Protein AF-A0A7C9E784-F1 (afdb_monomer_lite)

Foldseek 3Di:
DLLVQVVVLLVVCVVVVLFDPVLVVQLVVQADSVDPDGDPSNVVSVVNSVVSNPDADSVDRPADADDPPPPDDPPPPDPDPPHDDNCVQVVVQVQCQDPVNCVVVVHDNDRDHPDDPPDDDDPDDSHD

Organism: Opuntia streptacantha (NCBI:txid393608)

Sequence (128 aa):
MMSQAKQGYMIFLWSHAMYSDEAHAKITKYCNFSAPTMSDECEEAGDEAGSEVGNIDIYNIYAPICLDSGKDKPVHILDSVEVFDPCASSYVDTYLNAKEVQKALHAKPTKWSACSGVLSWQDSPSTV

pLDDT: mean 83.41, std 16.99, range [38.81, 98.25]

Structure (mmCIF, N/CA/C/O backbone):
data_AF-A0A7C9E784-F1
#
_entry.id   AF-A0A7C9E784-F1
#
loop_
_atom_site.group_PDB
_atom_site.id
_atom_site.type_symbol
_atom_site.label_atom_id
_atom_site.label_alt_id
_atom_site.label_comp_id
_atom_site.label_asym_id
_atom_site.label_entity_id
_atom_site.label_seq_id
_atom_site.pdbx_PDB_ins_code
_atom_site.Cartn_x
_atom_site.Cartn_y
_atom_site.Cartn_z
_atom_site.occupancy
_atom_site.B_iso_or_equiv
_atom_site.auth_seq_id
_atom_site.auth_comp_id
_atom_site.auth_asym_id
_atom_site.auth_atom_id
_atom_site.pdbx_PDB_model_num
ATOM 1 N N . MET A 1 1 ? 16.989 -11.004 2.668 1.00 38.81 1 MET A N 1
ATOM 2 C CA . MET A 1 1 ? 15.943 -12.057 2.739 1.00 38.81 1 MET A CA 1
ATOM 3 C C . MET A 1 1 ? 14.534 -11.528 2.490 1.00 38.81 1 MET A C 1
ATOM 5 O O . MET A 1 1 ? 13.799 -12.224 1.817 1.00 38.81 1 MET A O 1
ATOM 9 N N . MET A 1 2 ? 14.183 -10.287 2.863 1.00 47.25 2 MET A N 1
ATOM 10 C CA . MET A 1 2 ? 12.967 -9.588 2.373 1.00 47.25 2 MET A CA 1
ATOM 11 C C . MET A 1 2 ? 12.977 -9.265 0.859 1.00 47.25 2 MET A C 1
ATOM 13 O O . MET A 1 2 ? 12.123 -8.546 0.355 1.00 47.25 2 MET A O 1
ATOM 17 N N . SER A 1 3 ? 13.987 -9.727 0.127 1.00 57.19 3 SER A N 1
ATOM 18 C CA . SER A 1 3 ? 14.349 -9.228 -1.195 1.00 57.19 3 SER A CA 1
ATOM 19 C C . SER A 1 3 ? 13.773 -10.077 -2.339 1.00 57.19 3 SER A C 1
ATOM 21 O O . SER A 1 3 ? 13.417 -9.518 -3.369 1.00 57.19 3 SER A O 1
ATOM 23 N N . GLN A 1 4 ? 13.547 -11.385 -2.142 1.00 56.81 4 GLN A N 1
ATOM 24 C CA . GLN A 1 4 ? 12.863 -12.233 -3.136 1.00 56.81 4 GLN A CA 1
ATOM 25 C C . GLN A 1 4 ? 11.356 -11.950 -3.219 1.00 56.81 4 GLN A C 1
ATOM 27 O O . GLN A 1 4 ? 10.804 -11.909 -4.315 1.00 56.81 4 GLN A O 1
ATOM 32 N N . ALA A 1 5 ? 10.704 -11.673 -2.083 1.00 71.56 5 ALA A N 1
ATOM 33 C CA . ALA A 1 5 ? 9.302 -11.249 -2.057 1.00 71.56 5 ALA A CA 1
ATOM 34 C C . ALA A 1 5 ? 9.079 -9.971 -2.888 1.00 71.56 5 ALA A C 1
ATOM 36 O O . ALA A 1 5 ? 8.104 -9.874 -3.629 1.00 71.56 5 ALA A O 1
ATOM 37 N N . LYS A 1 6 ? 10.035 -9.030 -2.845 1.00 80.81 6 LYS A N 1
ATOM 38 C CA . LYS A 1 6 ? 10.010 -7.821 -3.681 1.00 80.81 6 LYS A CA 1
ATOM 39 C C . LYS A 1 6 ? 10.116 -8.148 -5.172 1.00 80.81 6 LYS A C 1
ATOM 41 O O . LYS A 1 6 ? 9.347 -7.605 -5.953 1.00 80.81 6 LYS A O 1
ATOM 46 N N . GLN A 1 7 ? 11.003 -9.064 -5.570 1.00 88.38 7 GLN A N 1
ATOM 47 C CA . GLN A 1 7 ? 11.115 -9.478 -6.974 1.00 88.38 7 GLN A CA 1
ATOM 48 C C . GLN A 1 7 ? 9.807 -10.083 -7.499 1.00 88.38 7 GLN A C 1
ATOM 50 O O . GLN A 1 7 ? 9.339 -9.703 -8.570 1.00 88.38 7 GLN A O 1
ATOM 55 N N . GLY A 1 8 ? 9.215 -11.008 -6.736 1.00 88.69 8 GLY A N 1
ATOM 56 C CA . GLY A 1 8 ? 7.949 -11.645 -7.098 1.00 88.69 8 GLY A CA 1
ATOM 57 C C . GLY A 1 8 ? 6.811 -10.634 -7.232 1.00 88.69 8 GLY A C 1
ATOM 58 O O . GLY A 1 8 ? 6.072 -10.678 -8.210 1.00 88.69 8 GLY A O 1
ATOM 59 N N . TYR A 1 9 ? 6.726 -9.678 -6.304 1.00 89.38 9 TYR A N 1
ATOM 60 C CA . TYR A 1 9 ? 5.740 -8.599 -6.341 1.00 89.38 9 TYR A CA 1
ATOM 61 C C . TYR A 1 9 ? 5.866 -7.717 -7.592 1.00 89.38 9 TYR A C 1
ATOM 63 O O . TYR A 1 9 ? 4.869 -7.477 -8.271 1.00 89.38 9 TYR A O 1
ATOM 71 N N . MET A 1 10 ? 7.084 -7.292 -7.955 1.00 92.00 10 MET A N 1
ATOM 72 C CA . MET A 1 10 ? 7.284 -6.483 -9.164 1.00 92.00 10 MET A CA 1
ATOM 73 C C . MET A 1 10 ? 6.905 -7.264 -10.431 1.00 92.00 10 MET A C 1
ATOM 75 O O . MET A 1 10 ? 6.179 -6.757 -11.280 1.00 92.00 10 MET A O 1
ATOM 79 N N . ILE A 1 11 ? 7.307 -8.535 -10.538 1.00 94.00 11 ILE A N 1
ATOM 80 C CA . ILE A 1 11 ? 6.923 -9.387 -11.678 1.00 94.00 11 ILE A CA 1
ATOM 81 C C . ILE A 1 11 ? 5.402 -9.576 -11.740 1.00 94.00 11 ILE A C 1
ATOM 83 O O . ILE A 1 11 ? 4.820 -9.524 -12.825 1.00 94.00 11 ILE A O 1
ATOM 87 N N . PHE A 1 12 ? 4.749 -9.778 -10.593 1.00 94.75 12 PHE A N 1
ATOM 88 C CA . PHE A 1 12 ? 3.297 -9.899 -10.516 1.00 94.75 12 PHE A CA 1
ATOM 89 C C . PHE A 1 12 ? 2.614 -8.649 -11.076 1.00 94.75 12 PHE A C 1
ATOM 91 O O . PHE A 1 12 ? 1.819 -8.770 -12.003 1.00 94.75 12 PHE A O 1
ATOM 98 N N . LEU A 1 13 ? 2.974 -7.459 -10.597 1.00 95.88 13 LEU A N 1
ATOM 99 C CA . LEU A 1 13 ? 2.395 -6.208 -11.087 1.00 95.88 13 LEU A CA 1
ATOM 100 C C . LEU A 1 13 ? 2.636 -5.995 -12.592 1.00 95.88 13 LEU A C 1
ATOM 102 O O . LEU A 1 13 ? 1.695 -5.677 -13.318 1.00 95.88 13 LEU A O 1
ATOM 106 N N . TRP A 1 14 ? 3.852 -6.246 -13.088 1.00 97.62 14 TRP A N 1
ATOM 107 C CA . TRP A 1 14 ? 4.157 -6.134 -14.521 1.00 97.62 14 TRP A CA 1
ATOM 108 C C . TRP A 1 14 ? 3.335 -7.100 -15.378 1.00 97.62 14 TRP A C 1
ATOM 110 O O . TRP A 1 14 ? 2.712 -6.697 -16.355 1.00 97.62 14 TRP A O 1
ATOM 120 N N . SER A 1 15 ? 3.269 -8.376 -14.983 1.00 97.31 15 SER A N 1
ATOM 121 C CA . SER A 1 15 ? 2.482 -9.399 -15.694 1.00 97.31 15 SER A CA 1
ATOM 122 C C . SER A 1 15 ? 0.971 -9.140 -15.677 1.00 97.31 15 SER A C 1
ATOM 124 O O . SER A 1 15 ? 0.240 -9.738 -16.465 1.00 97.31 15 SER A O 1
ATOM 126 N N . HIS A 1 16 ? 0.514 -8.229 -14.817 1.00 96.56 16 HIS A N 1
ATOM 127 C CA . HIS A 1 16 ? -0.859 -7.737 -14.752 1.00 96.56 16 HIS A CA 1
ATOM 128 C C . HIS A 1 16 ? -1.028 -6.354 -15.397 1.00 96.56 16 HIS A C 1
ATOM 130 O O . HIS A 1 16 ? -2.058 -5.716 -15.200 1.00 96.56 16 HIS A O 1
ATOM 136 N N . ALA A 1 17 ? -0.043 -5.902 -16.180 1.00 96.88 17 ALA A N 1
ATOM 137 C CA . ALA A 1 17 ? -0.045 -4.622 -16.885 1.00 96.88 17 ALA A CA 1
ATOM 138 C C . ALA A 1 17 ? -0.235 -3.402 -15.963 1.00 96.88 17 ALA A C 1
ATOM 140 O O . ALA A 1 17 ? -0.843 -2.410 -16.358 1.00 96.88 17 ALA A O 1
ATOM 141 N N . MET A 1 18 ? 0.283 -3.478 -14.733 1.00 96.56 18 MET A N 1
ATOM 142 C CA . MET A 1 18 ? 0.190 -2.383 -13.760 1.00 96.56 18 MET A CA 1
ATOM 143 C C . MET A 1 18 ? 1.308 -1.348 -13.922 1.00 96.56 18 MET A C 1
ATOM 145 O O . MET A 1 18 ? 1.208 -0.261 -13.369 1.00 96.56 18 MET A O 1
ATOM 149 N N . TYR A 1 19 ? 2.369 -1.671 -14.662 1.00 97.75 19 TYR A N 1
ATOM 150 C CA . TYR A 1 19 ? 3.422 -0.729 -15.032 1.00 97.75 19 TYR A CA 1
ATOM 151 C C . TYR A 1 19 ? 4.079 -1.143 -16.361 1.00 97.75 19 TYR A C 1
ATOM 153 O O . TYR A 1 19 ? 3.895 -2.268 -16.835 1.00 97.75 19 TYR A O 1
ATOM 161 N N . SER A 1 20 ? 4.812 -0.217 -16.969 1.00 97.81 20 SER A N 1
ATOM 162 C CA . SER A 1 20 ? 5.349 -0.245 -18.326 1.00 97.81 20 SER A CA 1
ATOM 163 C C . SER A 1 20 ? 6.522 -1.211 -18.513 1.00 97.81 20 SER A C 1
ATOM 165 O O . SER A 1 20 ? 7.248 -1.564 -17.577 1.00 97.81 20 SER A O 1
ATOM 167 N N . ASP A 1 21 ? 6.750 -1.614 -19.765 1.00 98.25 21 ASP A N 1
ATOM 168 C CA . ASP A 1 21 ? 7.918 -2.416 -20.140 1.00 98.25 21 ASP A CA 1
ATOM 169 C C . ASP A 1 21 ? 9.222 -1.636 -19.917 1.00 98.25 21 ASP A C 1
ATOM 171 O O . ASP A 1 21 ? 10.244 -2.214 -19.541 1.00 98.25 21 ASP A O 1
ATOM 175 N N . GLU A 1 22 ? 9.191 -0.312 -20.090 1.00 97.75 22 GLU A N 1
ATOM 176 C CA . GLU A 1 22 ? 10.312 0.582 -19.816 1.00 97.75 22 GLU A CA 1
ATOM 177 C C . GLU A 1 22 ? 10.687 0.584 -18.328 1.00 97.75 22 GLU A C 1
ATOM 179 O O . GLU A 1 22 ? 11.866 0.415 -17.990 1.00 97.75 22 GLU A O 1
ATOM 184 N N . ALA A 1 23 ? 9.700 0.715 -17.435 1.00 96.88 23 ALA A N 1
ATOM 185 C CA . ALA A 1 23 ? 9.918 0.622 -15.994 1.00 96.88 23 ALA A CA 1
ATOM 186 C C . ALA A 1 23 ? 10.390 -0.789 -15.593 1.00 96.88 23 ALA A C 1
ATOM 188 O O . ALA A 1 23 ? 11.325 -0.932 -14.798 1.00 96.88 23 ALA A O 1
ATOM 189 N N . HIS A 1 24 ? 9.845 -1.846 -16.211 1.00 97.19 24 HIS A N 1
ATOM 190 C CA . HIS A 1 24 ? 10.317 -3.218 -15.992 1.00 97.19 24 HIS A CA 1
ATOM 191 C C . HIS A 1 24 ? 11.782 -3.395 -16.378 1.00 97.19 24 HIS A C 1
ATOM 193 O O . HIS A 1 24 ? 12.563 -3.937 -15.596 1.00 97.19 24 HIS A O 1
ATOM 199 N N . ALA A 1 25 ? 12.185 -2.876 -17.538 1.00 97.94 25 ALA A N 1
ATOM 200 C CA . ALA A 1 25 ? 13.564 -2.945 -17.999 1.00 97.94 25 ALA A CA 1
ATOM 201 C C . ALA A 1 25 ? 14.532 -2.239 -17.035 1.00 97.94 25 ALA A C 1
ATOM 203 O O . ALA A 1 25 ? 15.628 -2.751 -16.787 1.00 97.94 25 ALA A O 1
ATOM 204 N N . LYS A 1 26 ? 14.136 -1.098 -16.450 1.00 97.12 26 LYS A N 1
ATOM 205 C CA . LYS A 1 26 ? 14.925 -0.408 -15.414 1.00 97.12 26 LYS A CA 1
ATOM 206 C C . LYS A 1 26 ? 15.061 -1.261 -14.155 1.00 97.12 26 LYS A C 1
ATOM 208 O O . LYS A 1 26 ? 16.183 -1.473 -13.699 1.00 97.12 26 LYS A O 1
ATOM 213 N N . ILE A 1 27 ? 13.963 -1.822 -13.647 1.00 96.25 27 ILE A N 1
ATOM 214 C CA . ILE A 1 27 ? 13.985 -2.716 -12.479 1.00 96.25 27 ILE A CA 1
ATOM 215 C C . ILE A 1 27 ? 14.890 -3.923 -12.741 1.00 96.25 27 ILE A C 1
ATOM 217 O O . ILE A 1 27 ? 15.77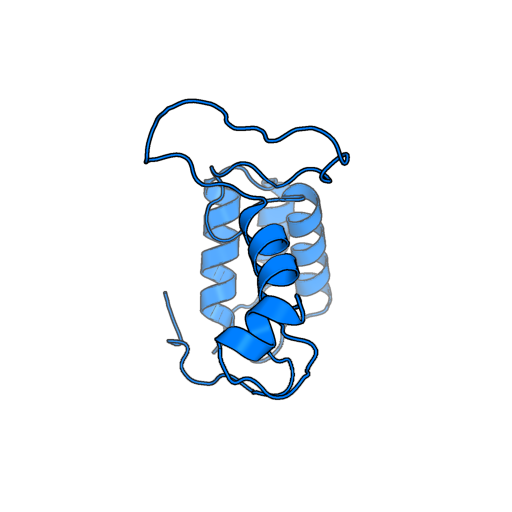0 -4.215 -11.938 1.00 96.25 27 ILE A O 1
ATOM 221 N N . THR A 1 28 ? 14.741 -4.604 -13.881 1.00 95.25 28 THR A N 1
ATOM 222 C CA . THR A 1 28 ? 15.591 -5.753 -14.237 1.00 95.25 28 THR A CA 1
ATOM 223 C C . THR A 1 28 ? 17.070 -5.373 -14.328 1.00 95.25 28 THR A C 1
ATOM 225 O O . THR A 1 28 ? 17.936 -6.179 -13.990 1.00 95.25 28 THR A O 1
ATOM 228 N N . LYS A 1 29 ? 17.375 -4.154 -14.785 1.00 96.44 29 LYS A N 1
ATOM 229 C CA . LYS A 1 29 ? 18.747 -3.673 -14.961 1.00 96.44 29 LYS A CA 1
ATOM 230 C C . LYS A 1 29 ? 19.414 -3.270 -13.647 1.00 96.44 29 LYS A C 1
ATOM 232 O O . LYS A 1 29 ? 20.592 -3.570 -13.464 1.00 96.44 29 LYS A O 1
ATOM 237 N N . TYR A 1 30 ? 18.700 -2.560 -12.777 1.00 95.69 30 TYR A N 1
ATOM 238 C CA . TYR A 1 30 ? 19.285 -1.917 -11.597 1.00 95.69 30 TYR A CA 1
ATOM 239 C C . TYR A 1 30 ? 19.046 -2.697 -10.297 1.00 95.69 30 TYR A C 1
ATOM 241 O O . TYR A 1 30 ? 19.849 -2.599 -9.370 1.00 95.69 30 TYR A O 1
ATOM 249 N N . CYS A 1 31 ? 18.001 -3.525 -10.215 1.00 93.88 31 CYS A N 1
ATOM 250 C CA . CYS A 1 31 ? 17.652 -4.215 -8.976 1.00 93.88 31 CYS A CA 1
ATOM 251 C C . CYS A 1 31 ? 18.302 -5.594 -8.841 1.00 93.88 31 CYS A C 1
ATOM 253 O O . CYS A 1 31 ? 17.922 -6.563 -9.500 1.00 93.88 31 CYS A O 1
ATOM 255 N N . ASN A 1 32 ? 19.221 -5.720 -7.879 1.00 92.19 32 ASN A N 1
ATOM 256 C CA . ASN A 1 32 ? 19.711 -7.014 -7.412 1.00 92.19 32 ASN A CA 1
ATOM 257 C C . ASN A 1 32 ? 18.941 -7.475 -6.165 1.00 92.19 32 ASN A C 1
ATOM 259 O O . ASN A 1 32 ? 19.355 -7.245 -5.031 1.00 92.19 32 ASN A O 1
ATOM 263 N N . PHE A 1 33 ? 17.857 -8.219 -6.374 1.00 87.31 33 PHE A N 1
ATOM 264 C CA . PHE A 1 33 ? 17.016 -8.774 -5.306 1.00 87.31 33 PHE A CA 1
ATOM 265 C C . PHE A 1 33 ? 17.682 -9.870 -4.455 1.00 87.31 33 PHE A C 1
ATOM 267 O O . PHE A 1 33 ? 17.078 -10.379 -3.512 1.00 87.31 33 PHE A O 1
ATOM 274 N N . SER A 1 34 ? 18.923 -10.256 -4.744 1.00 87.19 34 SER A N 1
ATOM 275 C CA . SER A 1 34 ? 19.712 -11.126 -3.860 1.00 87.19 34 SER A CA 1
ATOM 276 C C . SER A 1 34 ? 20.658 -10.338 -2.948 1.00 87.19 34 SER A C 1
ATOM 278 O O . SER A 1 34 ? 21.201 -10.907 -2.001 1.00 87.19 34 SER A O 1
ATOM 280 N N . ALA A 1 35 ? 20.852 -9.040 -3.203 1.00 86.50 35 ALA A N 1
ATOM 281 C CA . ALA A 1 35 ? 21.714 -8.184 -2.400 1.00 86.50 35 ALA A CA 1
ATOM 282 C C . ALA A 1 35 ? 21.095 -7.877 -1.019 1.00 86.50 35 ALA A C 1
ATOM 284 O O . ALA A 1 35 ? 19.869 -7.853 -0.869 1.00 86.50 35 ALA A O 1
ATOM 285 N N . PRO A 1 36 ? 21.928 -7.627 0.011 1.00 81.94 36 PRO A N 1
ATOM 286 C CA . PRO A 1 36 ? 21.450 -7.241 1.3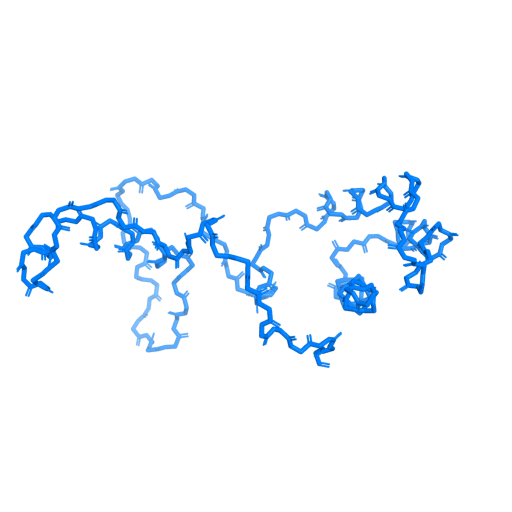39 1.00 81.94 36 PRO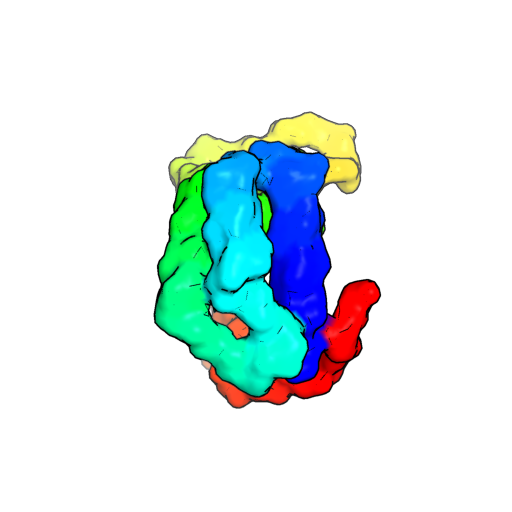 A CA 1
ATOM 287 C C . PRO A 1 36 ? 20.813 -5.843 1.356 1.00 81.94 36 PRO A C 1
ATOM 289 O O . PRO A 1 36 ? 19.952 -5.582 2.193 1.00 81.94 36 PRO A O 1
ATOM 292 N N . THR A 1 37 ? 21.219 -4.970 0.434 1.00 86.25 37 THR A N 1
ATOM 293 C CA . THR A 1 37 ? 20.757 -3.586 0.290 1.00 86.25 37 THR A CA 1
ATOM 294 C C . THR A 1 37 ? 20.418 -3.310 -1.173 1.00 86.25 37 THR A C 1
ATOM 296 O O . THR A 1 37 ? 21.083 -3.842 -2.064 1.00 86.25 37 THR A O 1
ATOM 299 N N . MET A 1 38 ? 19.383 -2.504 -1.418 1.00 86.88 38 MET A N 1
ATOM 300 C CA . MET A 1 38 ? 19.077 -1.997 -2.761 1.00 86.88 38 MET A CA 1
ATOM 301 C C . MET A 1 38 ? 19.989 -0.806 -3.077 1.00 86.88 38 MET A C 1
ATOM 303 O O . MET A 1 38 ? 20.495 -0.169 -2.154 1.00 86.88 38 MET A O 1
ATOM 307 N N . SER A 1 39 ? 20.248 -0.555 -4.361 1.00 92.88 39 SER A N 1
ATOM 308 C CA . SER A 1 39 ? 20.928 0.668 -4.796 1.00 92.88 39 SER A CA 1
ATOM 309 C C . SER A 1 39 ? 19.917 1.789 -5.016 1.00 92.88 39 SER A C 1
ATOM 311 O O . SER A 1 39 ? 18.744 1.508 -5.273 1.00 92.88 39 SER A O 1
ATOM 313 N N . ASP A 1 40 ? 20.383 3.034 -4.981 1.00 95.62 40 ASP A N 1
ATOM 314 C 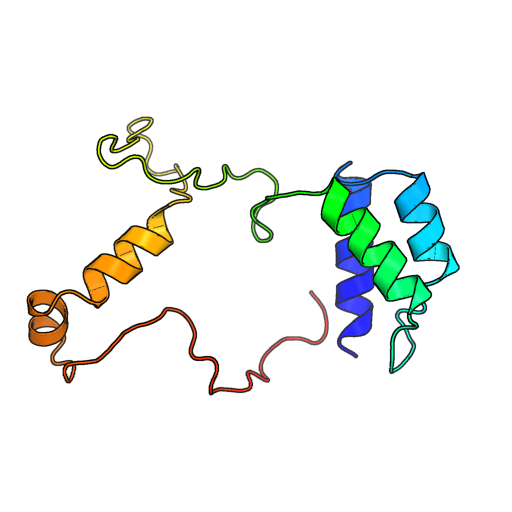CA . ASP A 1 40 ? 19.553 4.217 -5.227 1.00 95.62 40 ASP A CA 1
ATOM 315 C C . ASP A 1 40 ? 18.855 4.134 -6.598 1.00 95.62 40 ASP A C 1
ATOM 317 O O . ASP A 1 40 ? 17.678 4.455 -6.716 1.00 95.62 40 ASP A O 1
ATOM 321 N N . GLU A 1 41 ? 19.527 3.602 -7.628 1.00 96.12 41 GLU A N 1
ATOM 322 C CA . GLU A 1 41 ? 18.931 3.425 -8.961 1.00 96.12 41 GLU A CA 1
ATOM 323 C C . GLU A 1 41 ? 17.815 2.371 -8.979 1.00 96.12 41 GLU A C 1
ATOM 325 O O . GLU A 1 41 ? 16.889 2.456 -9.786 1.00 96.12 41 GLU A O 1
ATOM 330 N N . CYS A 1 42 ? 17.897 1.352 -8.118 1.00 95.00 42 CYS A N 1
ATOM 331 C CA . CYS A 1 42 ? 16.818 0.379 -7.968 1.00 95.00 42 CYS A CA 1
ATOM 332 C C . CYS A 1 42 ? 15.622 0.981 -7.224 1.00 95.00 42 CYS A C 1
ATOM 334 O O . CYS A 1 42 ? 14.482 0.689 -7.581 1.00 95.00 42 CYS A O 1
ATOM 336 N N . GLU A 1 43 ? 15.871 1.809 -6.206 1.00 93.69 43 GLU A N 1
ATOM 337 C CA . GLU A 1 43 ? 14.808 2.530 -5.499 1.00 93.69 43 GLU A CA 1
ATOM 338 C C . GLU A 1 43 ? 14.090 3.495 -6.448 1.00 93.69 43 GLU A C 1
ATOM 340 O O . GLU A 1 43 ? 12.872 3.417 -6.565 1.00 93.69 43 GLU A O 1
ATOM 345 N N . GLU A 1 44 ? 14.832 4.279 -7.236 1.00 96.19 44 GLU A N 1
ATOM 346 C CA . GLU A 1 44 ? 14.265 5.176 -8.253 1.00 96.19 44 GLU A CA 1
ATOM 347 C C . GLU A 1 44 ? 13.437 4.413 -9.303 1.00 96.19 44 GLU A C 1
ATOM 349 O O . GLU A 1 44 ? 12.317 4.810 -9.626 1.00 96.19 44 GLU A O 1
ATOM 354 N N . ALA A 1 45 ? 13.941 3.277 -9.802 1.00 96.06 45 ALA A N 1
ATOM 355 C CA . ALA A 1 45 ? 13.193 2.434 -10.737 1.00 96.06 45 ALA A CA 1
ATOM 356 C C . ALA A 1 45 ? 11.920 1.832 -10.107 1.00 96.06 45 ALA A C 1
ATOM 358 O O . ALA A 1 45 ? 10.907 1.660 -10.788 1.00 96.06 45 ALA A O 1
ATOM 359 N N . GLY A 1 46 ? 11.969 1.495 -8.816 1.00 94.19 46 GLY A N 1
ATOM 360 C CA . GLY A 1 46 ? 10.817 1.018 -8.053 1.00 94.19 46 GLY A CA 1
ATOM 361 C C . GLY A 1 46 ? 9.765 2.105 -7.836 1.00 94.19 46 GLY A C 1
ATOM 362 O O . GLY A 1 46 ? 8.577 1.830 -7.998 1.00 94.19 46 GLY A O 1
ATOM 363 N N . ASP A 1 47 ? 10.193 3.329 -7.529 1.00 94.81 47 ASP A N 1
ATOM 364 C CA . ASP A 1 47 ? 9.318 4.490 -7.353 1.00 94.81 47 ASP A CA 1
ATOM 365 C C . ASP A 1 47 ? 8.632 4.883 -8.667 1.00 94.81 47 ASP A C 1
ATOM 367 O O . ASP A 1 47 ? 7.433 5.166 -8.677 1.00 94.81 47 ASP A O 1
ATOM 371 N N . GLU A 1 48 ? 9.354 4.835 -9.791 1.00 95.62 48 GLU A N 1
ATOM 372 C CA . GLU A 1 48 ? 8.782 5.041 -11.125 1.00 95.62 48 GLU A CA 1
ATOM 373 C C . GLU A 1 48 ? 7.671 4.024 -11.412 1.00 95.62 48 GLU A C 1
ATOM 375 O O . GLU A 1 48 ? 6.537 4.422 -11.687 1.00 95.62 48 GLU A O 1
ATOM 380 N N . ALA A 1 49 ? 7.949 2.726 -11.250 1.00 96.31 49 ALA A N 1
ATOM 381 C CA . ALA A 1 49 ? 6.937 1.684 -11.424 1.00 96.31 49 ALA A CA 1
ATOM 382 C C . ALA A 1 49 ? 5.759 1.852 -10.449 1.00 96.31 49 ALA A C 1
ATOM 384 O O . ALA A 1 49 ? 4.605 1.705 -10.842 1.00 96.31 49 ALA A O 1
ATOM 385 N N . GLY A 1 50 ? 6.025 2.205 -9.188 1.00 95.12 50 GLY A N 1
ATOM 386 C CA . GLY A 1 50 ? 4.988 2.477 -8.193 1.00 95.12 50 GLY A CA 1
ATOM 387 C C . GLY A 1 50 ? 4.091 3.659 -8.569 1.00 95.12 50 GLY A C 1
ATOM 388 O O . GLY A 1 50 ? 2.884 3.617 -8.328 1.00 95.12 50 GLY A O 1
ATOM 389 N N . SER A 1 51 ? 4.650 4.691 -9.204 1.00 96.69 51 SER A N 1
ATOM 390 C CA . SER A 1 51 ? 3.879 5.842 -9.680 1.00 96.69 51 SER A CA 1
ATOM 391 C C . SER A 1 51 ? 2.929 5.488 -10.829 1.00 96.69 51 SER A C 1
ATOM 393 O O . SER A 1 51 ? 1.824 6.027 -10.885 1.00 96.69 51 SER A O 1
ATOM 395 N N . GLU A 1 52 ? 3.324 4.554 -11.701 1.00 97.50 52 GLU A N 1
ATOM 396 C CA . GLU A 1 52 ? 2.486 4.052 -12.796 1.00 97.50 52 GLU A CA 1
ATOM 397 C C . GLU A 1 52 ? 1.355 3.148 -12.291 1.00 97.50 52 GLU A C 1
ATOM 399 O O . GLU A 1 52 ? 0.223 3.273 -12.758 1.00 97.50 52 GLU A O 1
ATOM 404 N N . VAL A 1 53 ? 1.642 2.300 -11.294 1.00 96.12 53 VAL A N 1
ATOM 405 C CA . VAL A 1 53 ? 0.644 1.448 -10.622 1.00 96.12 53 VAL A CA 1
ATOM 406 C C . VAL A 1 53 ? -0.468 2.295 -9.998 1.00 96.12 53 VAL A C 1
ATOM 408 O O . VAL A 1 53 ? -1.648 1.952 -10.076 1.00 96.12 53 VAL A O 1
ATOM 411 N N . GLY A 1 54 ? -0.102 3.419 -9.378 1.00 93.62 54 GLY A N 1
ATOM 412 C CA . GLY A 1 54 ? -1.052 4.336 -8.762 1.00 93.62 54 GLY A CA 1
ATOM 413 C C . GLY A 1 54 ? -1.716 3.776 -7.499 1.00 93.62 54 GLY A C 1
ATOM 414 O O . GLY A 1 54 ? -1.139 2.986 -6.751 1.00 93.62 54 GLY A O 1
ATOM 415 N N . ASN A 1 55 ? -2.933 4.245 -7.213 1.00 91.06 55 ASN A N 1
ATOM 416 C CA . ASN A 1 55 ? -3.664 3.873 -6.002 1.00 91.06 55 ASN A CA 1
ATOM 417 C C . ASN A 1 55 ? -4.479 2.593 -6.228 1.00 91.06 55 ASN A C 1
ATOM 419 O O . ASN A 1 55 ? -5.556 2.647 -6.823 1.00 91.06 55 ASN A O 1
ATOM 423 N N . ILE A 1 56 ? -3.972 1.466 -5.732 1.00 91.56 56 ILE A N 1
ATOM 424 C CA . ILE A 1 56 ? -4.611 0.147 -5.819 1.00 91.56 56 ILE A CA 1
ATOM 425 C C . ILE A 1 56 ? -4.745 -0.493 -4.436 1.00 91.56 56 ILE A C 1
ATOM 427 O O . ILE A 1 56 ? -4.007 -0.161 -3.506 1.00 91.56 56 ILE A O 1
ATOM 431 N N . ASP A 1 57 ? -5.645 -1.466 -4.309 1.00 87.94 57 ASP A N 1
ATOM 432 C CA . ASP A 1 57 ? -5.604 -2.398 -3.185 1.00 87.94 57 ASP A CA 1
ATOM 433 C C . ASP A 1 57 ? -4.518 -3.456 -3.440 1.00 87.94 57 ASP A C 1
ATOM 435 O O . ASP A 1 57 ? -4.663 -4.344 -4.281 1.00 87.94 57 ASP A O 1
ATOM 439 N N . ILE A 1 58 ? -3.415 -3.368 -2.694 1.00 87.81 58 ILE A N 1
ATOM 440 C CA . ILE A 1 58 ? -2.282 -4.298 -2.812 1.00 87.81 58 ILE A CA 1
ATOM 441 C C . ILE A 1 58 ? -2.632 -5.741 -2.416 1.00 87.81 58 ILE A C 1
ATOM 443 O O . ILE A 1 58 ? -1.890 -6.660 -2.761 1.00 87.81 58 ILE A O 1
ATOM 447 N N . TYR A 1 59 ? -3.736 -5.958 -1.696 1.00 85.06 59 TYR A N 1
ATOM 448 C CA . TYR A 1 59 ? -4.214 -7.291 -1.329 1.00 85.06 59 TYR A CA 1
ATOM 449 C C . TYR A 1 59 ? -5.149 -7.884 -2.389 1.00 85.06 59 TYR A C 1
ATOM 451 O O . TYR A 1 59 ? -5.318 -9.103 -2.439 1.00 85.06 59 TYR A O 1
ATOM 459 N N . ASN A 1 60 ? -5.740 -7.046 -3.246 1.00 88.38 60 ASN A N 1
ATOM 460 C CA . ASN A 1 60 ? -6.576 -7.466 -4.362 1.00 88.38 60 ASN A CA 1
ATOM 461 C C . ASN A 1 60 ? -6.584 -6.405 -5.473 1.00 88.38 60 ASN A C 1
ATOM 463 O O . ASN A 1 60 ? -7.405 -5.494 -5.473 1.00 88.38 60 ASN A O 1
ATOM 467 N N . ILE A 1 61 ? -5.728 -6.580 -6.480 1.00 92.19 61 ILE A N 1
ATOM 468 C CA . ILE A 1 61 ? -5.589 -5.642 -7.610 1.00 92.19 61 ILE A CA 1
ATOM 469 C C . ILE A 1 61 ? -6.852 -5.493 -8.478 1.00 92.19 61 ILE A C 1
ATOM 471 O O . ILE A 1 61 ? -6.912 -4.614 -9.332 1.00 92.19 61 ILE A O 1
ATOM 475 N N . TYR A 1 62 ? -7.855 -6.353 -8.281 1.00 89.56 62 TYR A N 1
ATOM 476 C CA . TYR A 1 62 ? -9.148 -6.286 -8.960 1.00 89.56 62 TYR A CA 1
ATOM 477 C C . TYR A 1 62 ? -10.252 -5.681 -8.080 1.00 89.56 62 TYR A C 1
ATOM 479 O O . TYR A 1 62 ? -11.376 -5.500 -8.552 1.00 89.56 62 TYR A O 1
ATOM 487 N N . ALA A 1 63 ? -9.968 -5.398 -6.805 1.00 87.44 63 ALA A N 1
ATOM 488 C CA . ALA A 1 63 ? -10.918 -4.768 -5.904 1.00 87.44 63 ALA A CA 1
ATOM 489 C C . ALA A 1 63 ? -11.043 -3.263 -6.190 1.00 87.44 63 ALA A C 1
ATOM 491 O O . ALA A 1 63 ? -10.076 -2.614 -6.602 1.00 87.44 63 ALA A O 1
ATOM 492 N N . PRO A 1 64 ? -12.228 -2.676 -5.948 1.00 86.00 64 PRO A N 1
ATOM 493 C CA . PRO A 1 64 ? -12.366 -1.228 -5.942 1.00 86.00 64 PRO A CA 1
ATOM 494 C C . PRO A 1 64 ? -11.540 -0.614 -4.805 1.00 86.00 64 PRO A C 1
ATOM 496 O O . PRO A 1 64 ? -11.353 -1.224 -3.757 1.00 86.00 64 PRO A O 1
ATOM 499 N N . ILE A 1 65 ? -11.109 0.633 -4.986 1.00 86.44 65 ILE A N 1
ATOM 500 C CA . ILE A 1 65 ? -10.523 1.448 -3.917 1.00 86.44 65 ILE A CA 1
ATOM 501 C C . ILE A 1 65 ? -11.594 2.311 -3.248 1.00 86.44 65 ILE A C 1
ATOM 503 O O . ILE A 1 65 ? -12.575 2.714 -3.878 1.00 86.44 65 ILE A O 1
ATOM 507 N N . CYS A 1 66 ? -11.395 2.634 -1.971 1.00 83.75 66 CYS A N 1
ATOM 508 C CA . CYS A 1 66 ? -12.234 3.614 -1.292 1.00 83.75 66 CYS A CA 1
ATOM 509 C C . CYS A 1 66 ? -11.856 5.014 -1.791 1.00 83.75 66 CYS A C 1
ATOM 511 O O . CYS A 1 66 ? -10.798 5.540 -1.449 1.00 83.75 66 CYS A O 1
ATOM 513 N N . LEU A 1 67 ? -12.703 5.607 -2.630 1.00 80.19 67 LEU A N 1
ATOM 514 C CA . LEU A 1 67 ? -12.598 7.015 -3.005 1.00 80.19 67 LEU A CA 1
ATOM 515 C C . LEU A 1 67 ? -13.279 7.831 -1.912 1.00 80.19 67 LEU A C 1
ATOM 517 O O . LEU A 1 67 ? -14.416 7.508 -1.572 1.00 80.19 67 LEU A O 1
ATOM 521 N N . ASP A 1 68 ? -12.574 8.831 -1.370 1.00 66.19 68 ASP A N 1
ATOM 522 C CA . ASP A 1 68 ? -12.974 9.650 -0.219 1.00 66.19 68 ASP A CA 1
ATOM 523 C C . ASP A 1 68 ? -14.486 9.689 -0.004 1.00 66.19 68 ASP A C 1
ATOM 525 O O . ASP A 1 68 ? -15.243 10.205 -0.834 1.00 66.19 68 ASP A O 1
ATOM 529 N N . SER A 1 69 ? -14.895 9.139 1.138 1.00 54.91 69 SER A N 1
ATOM 530 C CA . SER A 1 69 ? -16.254 9.104 1.656 1.00 54.91 69 SER A CA 1
ATOM 531 C C . SER A 1 69 ? -16.807 10.524 1.789 1.00 54.91 69 SER A C 1
ATOM 533 O O . SER A 1 69 ? -16.861 11.101 2.878 1.00 54.91 69 SER A O 1
ATOM 535 N N . GLY A 1 70 ? -17.239 11.116 0.673 1.00 47.94 70 GLY A N 1
ATOM 536 C CA . GLY A 1 70 ? -18.175 12.224 0.679 1.00 47.94 70 GLY A CA 1
ATOM 537 C C . GLY A 1 70 ? -19.311 11.804 1.599 1.00 47.94 70 GLY A C 1
ATOM 538 O O . GLY A 1 70 ? -19.901 10.745 1.392 1.00 47.94 70 GLY A O 1
ATOM 539 N N . LYS A 1 71 ? -19.529 12.592 2.653 1.00 46.78 71 LYS A N 1
ATOM 540 C CA . LYS A 1 71 ? -20.257 12.273 3.893 1.00 46.78 71 LYS A CA 1
ATOM 541 C C . LYS A 1 71 ? -21.692 11.734 3.758 1.00 46.78 71 LYS A C 1
ATOM 543 O O . LYS A 1 71 ? -22.343 11.570 4.777 1.00 46.78 71 LYS A O 1
ATOM 548 N N . ASP A 1 72 ? -22.187 11.423 2.566 1.00 46.81 72 ASP A N 1
ATOM 549 C CA . ASP A 1 72 ? -23.608 11.206 2.310 1.00 46.81 72 ASP A CA 1
ATOM 550 C C . ASP A 1 72 ? -23.931 10.094 1.306 1.00 46.81 72 ASP A C 1
ATOM 552 O O . ASP A 1 72 ? -24.977 10.160 0.659 1.00 46.81 72 ASP A O 1
ATOM 556 N N . LYS A 1 73 ? -23.103 9.053 1.138 1.00 47.31 73 LYS A N 1
ATOM 557 C CA . LYS A 1 73 ? -23.557 7.867 0.387 1.00 47.31 73 LYS A CA 1
ATOM 558 C C . LYS A 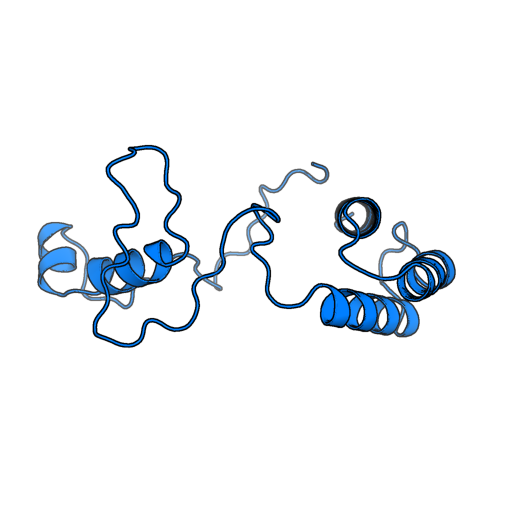1 73 ? -23.134 6.559 1.049 1.00 47.31 73 LYS A C 1
ATOM 560 O O . LYS A 1 73 ? -21.981 6.165 0.901 1.00 47.31 73 LYS A O 1
ATOM 565 N N . PRO A 1 74 ? -24.057 5.837 1.712 1.00 42.84 74 PRO A N 1
ATOM 566 C CA . PRO A 1 74 ? -23.883 4.406 1.866 1.00 42.84 74 PRO A CA 1
ATOM 567 C C . PRO A 1 74 ? -23.972 3.824 0.456 1.00 42.84 74 PRO A C 1
ATOM 569 O O . PRO A 1 74 ? -25.050 3.736 -0.132 1.00 42.84 74 PRO A O 1
ATOM 572 N N . VAL A 1 75 ? -22.827 3.498 -0.134 1.00 47.50 75 VAL A N 1
ATOM 573 C CA . VAL A 1 75 ? -22.778 2.744 -1.385 1.00 47.50 75 VAL A CA 1
ATOM 574 C C . VAL A 1 75 ? -23.066 1.287 -1.025 1.00 47.50 75 VAL A C 1
ATOM 576 O O . VAL A 1 75 ? -22.205 0.423 -1.071 1.00 47.50 75 VAL A O 1
ATOM 579 N N . HIS A 1 76 ? -24.311 1.011 -0.634 1.00 47.28 76 HIS A N 1
ATOM 580 C CA . HIS A 1 76 ? -24.864 -0.333 -0.721 1.00 47.28 76 HIS A CA 1
ATOM 581 C C . HIS A 1 76 ? -25.131 -0.602 -2.202 1.00 47.28 76 HIS A C 1
ATOM 583 O O . HIS A 1 76 ? -26.245 -0.426 -2.695 1.00 47.28 76 HIS A O 1
ATOM 589 N N . ILE A 1 77 ? -24.083 -0.962 -2.945 1.00 48.41 77 ILE A N 1
ATOM 590 C CA . ILE A 1 77 ? -24.264 -1.553 -4.267 1.00 48.41 77 ILE A CA 1
ATOM 591 C C . ILE A 1 77 ? -24.578 -3.029 -4.044 1.00 48.41 77 ILE A C 1
ATOM 593 O O . ILE A 1 77 ? -23.689 -3.858 -3.903 1.00 48.41 77 ILE A O 1
ATOM 597 N N . LEU A 1 78 ? -25.888 -3.283 -4.060 1.00 42.72 78 LEU A N 1
ATOM 598 C CA . LEU A 1 78 ? -26.563 -4.550 -4.332 1.00 42.72 78 LEU A CA 1
ATOM 599 C C . LEU A 1 78 ? -26.565 -5.589 -3.201 1.00 42.72 78 LEU A C 1
ATOM 601 O O . LEU A 1 78 ? -25.561 -5.863 -2.557 1.00 42.72 78 LEU A O 1
ATOM 605 N N . ASP A 1 79 ? -27.745 -6.189 -3.030 1.00 46.84 79 ASP A N 1
ATOM 606 C CA . ASP A 1 79 ? -28.126 -7.296 -2.143 1.00 46.84 79 ASP A CA 1
ATOM 607 C C . ASP A 1 79 ? -27.360 -8.613 -2.412 1.00 46.84 79 ASP A C 1
ATOM 609 O O . ASP A 1 79 ? -27.952 -9.689 -2.499 1.00 46.84 79 ASP A O 1
ATOM 613 N N . SER A 1 80 ? -26.037 -8.561 -2.563 1.00 47.19 80 SER A N 1
ATOM 614 C CA . SER A 1 80 ? -25.187 -9.744 -2.631 1.00 47.19 80 SER A CA 1
ATOM 615 C C . SER A 1 80 ? -24.222 -9.746 -1.456 1.00 47.19 80 SER A C 1
ATOM 617 O O . SER A 1 80 ? -23.444 -8.819 -1.251 1.00 47.19 80 SER A O 1
ATOM 619 N N . VAL A 1 81 ? -24.252 -10.839 -0.702 1.00 50.22 81 VAL A N 1
ATOM 620 C CA . VAL A 1 81 ? -23.392 -11.149 0.452 1.00 50.22 81 VAL A CA 1
ATOM 621 C C . VAL A 1 81 ? -21.897 -11.252 0.061 1.00 50.22 81 VAL A C 1
ATOM 623 O O . VAL A 1 81 ? -21.046 -11.470 0.915 1.00 50.22 81 VAL A O 1
ATOM 626 N N . GLU A 1 82 ? -21.555 -11.045 -1.215 1.00 54.53 82 GLU A N 1
ATOM 627 C CA . GLU A 1 82 ? -20.207 -11.195 -1.781 1.00 54.53 82 GLU A CA 1
ATOM 628 C C . GLU A 1 82 ? -19.479 -9.870 -2.092 1.00 54.53 82 GLU A C 1
ATOM 630 O O . GLU A 1 82 ? -18.381 -9.890 -2.648 1.00 54.53 82 GLU A O 1
ATOM 635 N N . VAL A 1 83 ? -20.050 -8.707 -1.762 1.00 65.50 83 VAL A N 1
ATOM 636 C CA . VAL A 1 83 ? -19.440 -7.409 -2.107 1.00 65.50 83 VAL A CA 1
ATOM 637 C C . VAL A 1 83 ? -18.433 -6.979 -1.035 1.00 65.50 83 VAL A C 1
ATOM 639 O O . VAL A 1 83 ? -18.804 -6.610 0.078 1.00 65.50 83 VAL A O 1
ATOM 642 N N . PHE A 1 84 ? -17.142 -7.018 -1.381 1.00 73.38 84 PHE A N 1
ATOM 643 C CA . PHE A 1 84 ? -16.073 -6.405 -0.590 1.00 73.38 84 PHE A CA 1
ATOM 644 C C . PHE A 1 84 ? -16.275 -4.886 -0.532 1.00 73.38 84 PHE A C 1
ATOM 646 O O . PHE A 1 84 ? -16.317 -4.223 -1.569 1.00 73.38 84 PHE A O 1
ATOM 653 N N . ASP A 1 85 ? -16.396 -4.343 0.680 1.00 79.25 85 ASP A N 1
ATOM 654 C CA . ASP A 1 85 ? -16.496 -2.906 0.923 1.00 79.25 85 ASP A CA 1
ATOM 655 C C . ASP A 1 85 ? -15.092 -2.322 1.157 1.00 79.25 85 ASP A C 1
ATOM 657 O O . ASP A 1 85 ? -14.510 -2.527 2.230 1.00 79.25 85 ASP A O 1
ATOM 661 N N . PRO A 1 86 ? -14.530 -1.573 0.192 1.00 82.50 86 PRO A N 1
ATOM 662 C CA . PRO A 1 86 ? -13.174 -1.051 0.314 1.00 82.50 86 PRO A CA 1
ATOM 663 C C . PRO A 1 86 ? -13.045 0.039 1.385 1.00 82.50 86 PRO A C 1
ATOM 665 O O . PRO A 1 86 ? -11.935 0.367 1.802 1.00 82.50 86 PRO A O 1
ATOM 668 N N . CYS A 1 87 ? -14.161 0.601 1.857 1.00 84.69 87 CYS A N 1
ATOM 669 C CA . CYS A 1 87 ? -14.194 1.610 2.908 1.00 84.69 87 CYS A CA 1
ATOM 670 C C . CYS A 1 87 ? -14.389 1.004 4.311 1.00 84.69 87 CYS A C 1
ATOM 672 O O . CYS A 1 87 ? -14.369 1.744 5.301 1.00 84.69 87 CYS A O 1
ATOM 674 N N . ALA A 1 88 ? -14.518 -0.327 4.426 1.00 84.88 88 ALA A N 1
ATOM 675 C CA . ALA A 1 88 ? -14.781 -1.033 5.683 1.00 84.88 88 ALA A CA 1
ATOM 676 C C . ALA A 1 88 ? -13.829 -0.648 6.825 1.00 84.88 88 ALA A C 1
ATOM 678 O O . ALA A 1 88 ? -14.251 -0.490 7.973 1.00 84.88 88 ALA A O 1
ATOM 679 N N . SER A 1 89 ? -12.549 -0.441 6.509 1.00 85.44 89 SER A N 1
ATOM 680 C CA . SER A 1 89 ? -11.520 -0.040 7.474 1.00 85.44 89 SER A CA 1
ATOM 681 C C . SER A 1 89 ? -11.863 1.268 8.203 1.00 85.44 89 SER A C 1
ATOM 683 O O . SER A 1 89 ? -11.639 1.370 9.409 1.00 85.44 89 SER A O 1
ATOM 685 N N . SER A 1 90 ? -12.477 2.236 7.514 1.00 87.19 90 SER A N 1
ATOM 686 C CA . SER A 1 90 ? -12.898 3.518 8.093 1.00 87.19 90 SER A CA 1
ATOM 687 C C . SER A 1 90 ? -14.058 3.354 9.079 1.00 87.19 90 SER A C 1
ATOM 689 O O . SER A 1 90 ? -14.056 3.960 10.158 1.00 87.19 90 SER A O 1
ATOM 691 N N . TYR A 1 91 ? -15.031 2.498 8.749 1.00 88.06 91 TYR A N 1
ATOM 692 C CA . TYR A 1 91 ? -16.153 2.201 9.642 1.00 88.06 91 TYR A CA 1
ATOM 693 C C . TYR A 1 91 ? -15.678 1.484 10.902 1.00 88.06 91 TYR A C 1
ATOM 695 O O . TYR A 1 91 ? -16.097 1.845 12.000 1.00 88.06 91 TYR A O 1
ATOM 703 N N . VAL A 1 92 ? -14.772 0.510 10.757 1.00 91.94 92 VAL A N 1
ATOM 704 C CA . VAL A 1 92 ? -14.185 -0.227 11.884 1.00 91.94 92 VAL A CA 1
ATOM 705 C C . VAL A 1 92 ? -13.399 0.709 12.801 1.00 91.94 92 VAL A C 1
ATOM 707 O O . VAL A 1 92 ? -13.611 0.673 14.013 1.00 91.94 92 VAL A O 1
ATOM 710 N N . ASP A 1 93 ? -12.551 1.580 12.245 1.00 93.06 93 ASP A N 1
ATOM 711 C CA . ASP A 1 93 ? -11.797 2.564 13.032 1.00 93.06 93 ASP A CA 1
ATOM 712 C C . ASP A 1 93 ? -12.735 3.497 13.810 1.00 93.06 93 ASP A C 1
ATOM 714 O O . ASP A 1 93 ? -12.601 3.650 15.027 1.00 93.06 93 ASP A O 1
ATOM 718 N N . THR A 1 94 ? -13.758 4.035 13.140 1.00 93.94 94 THR A N 1
ATOM 719 C CA . THR A 1 94 ? -14.753 4.917 13.766 1.00 93.94 94 THR A CA 1
ATOM 720 C C . THR A 1 94 ? -15.529 4.197 14.872 1.00 93.94 94 THR A C 1
ATOM 722 O O . THR A 1 94 ? -15.688 4.729 15.972 1.00 93.94 94 THR A O 1
ATOM 725 N N . TYR A 1 95 ? -15.997 2.977 14.602 1.00 95.44 95 TYR A N 1
ATOM 726 C CA . TYR A 1 95 ? -16.788 2.181 15.537 1.00 95.44 95 TYR A CA 1
ATOM 727 C C . TYR A 1 95 ? -15.983 1.809 16.787 1.00 95.44 95 TYR A C 1
ATOM 729 O O . TYR A 1 95 ? -16.441 2.042 17.905 1.00 95.44 95 TYR A O 1
ATOM 737 N N . LEU A 1 96 ? -14.761 1.295 16.627 1.00 96.81 96 LEU A N 1
ATOM 738 C CA . LEU A 1 96 ? -13.922 0.866 17.754 1.00 96.81 96 LEU A CA 1
ATOM 739 C C . LEU A 1 96 ? -13.365 2.039 18.578 1.00 96.81 96 LEU A C 1
ATOM 741 O O . LEU A 1 96 ? -12.991 1.857 19.740 1.00 96.81 96 LEU A O 1
ATOM 745 N N . ASN A 1 97 ? -13.361 3.253 18.023 1.00 96.69 97 ASN A N 1
ATOM 746 C CA . ASN A 1 97 ? -13.036 4.481 18.749 1.00 96.69 97 ASN A CA 1
ATOM 747 C C . ASN A 1 97 ? -14.253 5.156 19.420 1.00 96.69 97 ASN A C 1
ATOM 749 O O . ASN A 1 97 ? -14.076 6.116 20.175 1.00 96.69 97 ASN A O 1
ATOM 753 N N . ALA A 1 98 ? -15.482 4.662 19.224 1.00 97.56 98 ALA A N 1
ATOM 754 C CA . ALA A 1 98 ? -16.655 5.184 19.923 1.00 97.56 98 ALA A CA 1
ATOM 755 C C . ALA A 1 98 ? -16.624 4.819 21.420 1.00 97.56 98 ALA A C 1
ATOM 757 O O . ALA A 1 98 ? -16.422 3.663 21.799 1.00 97.56 98 ALA A O 1
ATOM 758 N N . LYS A 1 99 ? -16.881 5.799 22.299 1.00 96.69 99 LYS A N 1
ATOM 759 C CA . LYS A 1 99 ? -16.826 5.615 23.766 1.00 96.69 99 LYS A CA 1
ATOM 760 C C . LYS A 1 99 ? -17.763 4.513 24.251 1.00 96.69 99 LYS A C 1
ATOM 762 O O . LYS A 1 99 ? -17.400 3.730 25.127 1.00 96.69 99 LYS A O 1
ATOM 767 N N . GLU A 1 100 ? -18.953 4.453 23.663 1.00 97.56 100 GLU A N 1
ATOM 768 C CA . GLU A 1 100 ? -19.983 3.477 24.020 1.00 97.56 100 GLU A CA 1
ATOM 769 C C . GLU A 1 100 ? -19.514 2.056 23.684 1.00 97.56 100 GLU A C 1
ATOM 771 O O . GLU A 1 100 ? -19.688 1.138 24.485 1.00 97.56 100 GLU A O 1
ATOM 776 N N . VAL A 1 101 ? -18.846 1.901 22.534 1.00 98.06 101 VAL A N 1
ATOM 777 C CA . VAL A 1 101 ? -18.276 0.634 22.061 1.00 98.06 101 VAL A CA 1
ATOM 778 C C . VAL A 1 101 ? -17.110 0.210 22.946 1.00 98.06 101 VAL A C 1
ATOM 780 O O . VAL A 1 101 ? -17.096 -0.919 23.428 1.00 98.06 101 VAL A O 1
ATOM 783 N N . GLN A 1 102 ? -16.174 1.111 23.259 1.00 98.00 102 GLN A N 1
ATOM 784 C CA . GLN A 1 102 ? -15.067 0.793 24.170 1.00 98.00 102 GLN A CA 1
ATOM 785 C C . GLN A 1 102 ? -15.567 0.390 25.561 1.00 98.00 102 GLN A C 1
ATOM 787 O O . GLN A 1 102 ? -15.075 -0.580 26.137 1.00 98.00 102 GLN A O 1
ATOM 792 N N . LYS A 1 103 ? -16.591 1.075 26.084 1.00 97.69 103 LYS A N 1
ATOM 793 C CA . LYS A 1 103 ? -17.227 0.715 27.357 1.00 97.69 103 LYS A CA 1
ATOM 794 C C . LYS A 1 103 ? -17.890 -0.663 27.296 1.00 97.69 103 LYS A C 1
ATOM 796 O O . LYS A 1 103 ? -17.734 -1.439 28.239 1.00 97.69 103 LYS A O 1
ATOM 801 N N . ALA A 1 104 ? -18.609 -0.965 26.214 1.00 98.12 104 ALA A N 1
ATOM 802 C CA . ALA A 1 104 ? -19.262 -2.257 26.007 1.00 98.12 104 ALA A CA 1
ATOM 803 C C . ALA A 1 104 ? -18.253 -3.409 25.879 1.00 98.12 104 ALA A C 1
ATO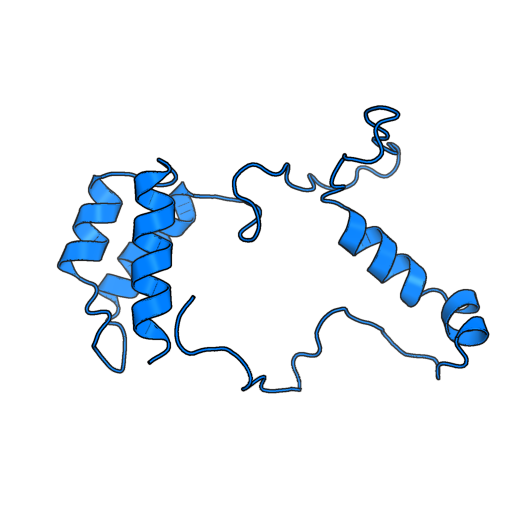M 805 O O . ALA A 1 104 ? -18.497 -4.492 26.397 1.00 98.12 104 ALA A O 1
ATOM 806 N N . LEU A 1 105 ? -17.096 -3.157 25.260 1.00 97.88 105 LEU A N 1
ATOM 807 C CA . LEU A 1 105 ? -15.987 -4.111 25.148 1.00 97.88 105 LEU A CA 1
ATOM 808 C C . LEU A 1 105 ? -15.112 -4.186 26.409 1.00 97.88 105 LEU A C 1
ATOM 810 O O . LEU A 1 105 ? -14.097 -4.879 26.409 1.00 97.88 105 LEU A O 1
ATOM 814 N N . HIS A 1 106 ? -15.467 -3.462 27.476 1.00 97.62 106 HIS A N 1
ATOM 815 C CA . HIS A 1 106 ? -14.668 -3.346 28.700 1.00 97.62 106 HIS A CA 1
ATOM 816 C C . HIS A 1 106 ? -13.221 -2.876 28.452 1.00 97.62 106 HIS A C 1
ATOM 818 O O . HIS A 1 106 ? -12.309 -3.173 29.227 1.00 97.62 106 HIS A O 1
ATOM 824 N N . ALA A 1 107 ? -13.007 -2.111 27.381 1.00 96.06 107 ALA A N 1
ATOM 825 C CA . ALA A 1 107 ? -11.729 -1.502 27.067 1.00 96.06 107 ALA A CA 1
ATOM 826 C C . ALA A 1 107 ? -11.506 -0.248 27.926 1.00 96.06 107 ALA A C 1
ATOM 828 O O . ALA A 1 107 ? -12.428 0.519 28.218 1.00 96.06 107 ALA A O 1
ATOM 829 N N . LYS A 1 108 ? -10.250 -0.004 28.314 1.00 95.06 108 LYS A N 1
ATOM 830 C CA . LYS A 1 108 ? -9.859 1.301 28.863 1.00 95.06 108 LYS A CA 1
ATOM 831 C C . LYS A 1 108 ? -9.936 2.342 27.738 1.00 95.06 108 LYS A C 1
ATOM 833 O O . LYS A 1 108 ? -9.467 2.022 26.645 1.00 95.06 108 LYS A O 1
ATOM 838 N N . PRO A 1 109 ? -10.459 3.560 27.993 1.00 93.25 109 PRO A N 1
ATOM 839 C CA . PRO A 1 109 ? -10.510 4.610 26.983 1.00 93.25 109 PRO A CA 1
ATOM 840 C C . PRO A 1 109 ? -9.150 4.806 26.311 1.00 93.25 109 PRO A C 1
ATOM 842 O O . PRO A 1 109 ? -8.164 5.112 26.982 1.00 93.25 109 PRO A O 1
ATOM 845 N N . THR A 1 110 ? -9.099 4.586 25.002 1.00 92.88 110 THR A N 1
ATOM 846 C CA . THR A 1 110 ? -7.861 4.604 24.216 1.00 92.88 110 THR A CA 1
ATOM 847 C C . THR A 1 110 ? -8.138 5.056 22.787 1.00 92.88 110 THR A C 1
ATOM 849 O O . THR A 1 110 ? -9.288 5.082 22.350 1.00 92.88 110 THR A O 1
ATOM 852 N N . LYS A 1 111 ? -7.082 5.390 22.046 1.00 93.88 111 LYS A N 1
ATOM 853 C CA . LYS A 1 111 ? -7.156 5.493 20.590 1.00 93.88 111 LYS A CA 1
ATOM 854 C C . LYS A 1 111 ? -6.835 4.119 20.007 1.00 93.88 111 LYS A C 1
ATOM 856 O O . LYS A 1 111 ? -5.701 3.657 20.114 1.00 93.88 111 LYS A O 1
ATOM 861 N N . TRP A 1 112 ? -7.843 3.458 19.459 1.00 94.31 112 TRP A N 1
ATOM 862 C CA . TRP A 1 112 ? -7.693 2.181 18.773 1.00 94.31 112 TRP A CA 1
ATOM 863 C C . TRP A 1 112 ? -7.165 2.402 17.346 1.00 94.31 112 TRP A C 1
ATOM 865 O O . TRP A 1 112 ? -7.495 3.408 16.719 1.00 94.31 112 TRP A O 1
ATOM 875 N N . SER A 1 113 ? -6.350 1.467 16.850 1.00 92.81 113 SER A N 1
ATOM 876 C CA . SER A 1 113 ? -5.902 1.386 15.454 1.00 92.81 113 SER A CA 1
ATOM 877 C C . SER A 1 113 ? -5.718 -0.077 15.039 1.00 92.81 113 SER A C 1
ATOM 879 O O . SER A 1 113 ? -5.404 -0.921 15.880 1.00 92.81 113 SER A O 1
ATOM 881 N N . ALA A 1 114 ? -5.874 -0.373 13.744 1.00 89.44 114 ALA A N 1
ATOM 882 C CA . ALA A 1 114 ? -5.764 -1.738 13.213 1.00 89.44 114 ALA A CA 1
ATOM 883 C C . ALA A 1 114 ? -4.370 -2.357 13.423 1.00 89.44 114 ALA A C 1
ATOM 885 O O . ALA A 1 114 ? -4.249 -3.519 13.801 1.00 89.44 114 ALA A O 1
ATOM 886 N N . CYS A 1 115 ? -3.320 -1.558 13.233 1.00 85.94 115 CYS A N 1
ATOM 887 C CA . CYS A 1 115 ? -1.936 -1.954 13.470 1.00 85.94 115 CYS A CA 1
ATOM 888 C C . CYS A 1 115 ? -1.305 -1.014 14.501 1.00 85.94 115 CYS A C 1
ATOM 890 O O . CYS A 1 115 ? -1.566 0.194 14.490 1.00 85.94 115 CYS A O 1
ATOM 892 N N . SER A 1 116 ? -0.452 -1.551 15.379 1.00 84.44 116 SER A N 1
ATOM 893 C CA . SER A 1 116 ? 0.402 -0.733 16.246 1.00 84.44 116 SER A CA 1
ATOM 894 C C . SER A 1 116 ? 1.795 -0.640 15.627 1.00 84.44 116 SER A C 1
ATOM 896 O O . SER A 1 116 ? 2.427 -1.658 15.364 1.00 84.44 116 SER A O 1
ATOM 898 N N . GLY A 1 117 ? 2.305 0.575 15.412 1.00 77.62 117 GLY A N 1
ATOM 899 C CA . GLY A 1 117 ? 3.674 0.786 14.912 1.00 77.62 117 GLY A CA 1
ATOM 900 C C . GLY A 1 117 ? 4.773 0.452 15.932 1.00 77.62 117 GLY A C 1
ATOM 901 O O . GLY A 1 117 ? 5.942 0.723 15.690 1.00 77.62 117 GLY A O 1
ATOM 902 N N . VAL A 1 118 ? 4.395 -0.079 17.098 1.00 78.19 118 VAL A N 1
ATOM 903 C CA . VAL A 1 118 ? 5.291 -0.378 18.225 1.00 78.19 118 VAL A CA 1
ATOM 904 C C . VAL A 1 118 ? 5.831 -1.805 18.143 1.00 78.19 118 VAL A C 1
ATOM 906 O O . VAL A 1 118 ? 6.917 -2.087 18.644 1.00 78.19 118 VAL A O 1
ATOM 909 N N . LEU A 1 119 ? 5.083 -2.717 17.520 1.00 78.88 119 LEU A N 1
ATOM 910 C CA . LEU A 1 119 ? 5.469 -4.118 17.425 1.00 78.88 119 LEU A CA 1
ATOM 911 C C . LEU A 1 119 ? 6.240 -4.358 16.128 1.00 78.88 119 LEU A C 1
ATOM 913 O O . LEU A 1 119 ? 5.726 -4.137 15.034 1.00 78.88 119 LEU A O 1
ATOM 917 N N . SER A 1 120 ? 7.472 -4.852 16.255 1.00 76.56 120 SER A N 1
ATOM 918 C CA . SER A 1 120 ? 8.211 -5.406 15.122 1.00 76.56 120 SER A CA 1
ATOM 919 C C . SER A 1 120 ? 7.707 -6.825 14.878 1.00 76.56 120 SER A C 1
ATOM 921 O O . SER A 1 120 ? 8.048 -7.748 15.615 1.00 76.56 120 SER A O 1
ATOM 923 N N . TRP A 1 121 ? 6.833 -6.983 13.888 1.00 72.31 121 TRP A N 1
ATOM 924 C CA . TRP A 1 121 ? 6.277 -8.281 13.523 1.00 72.31 121 TRP A CA 1
ATOM 925 C C . TRP A 1 121 ? 7.340 -9.143 12.824 1.00 72.31 121 TRP A C 1
ATOM 927 O O . TRP A 1 121 ? 7.947 -8.699 11.852 1.00 72.31 121 TRP A O 1
ATOM 937 N N . GLN A 1 122 ? 7.580 -10.352 13.341 1.00 78.81 122 GLN A N 1
ATOM 938 C CA . GLN A 1 122 ? 8.633 -11.270 12.870 1.00 78.81 122 GLN A CA 1
ATOM 939 C C . GLN A 1 122 ? 8.079 -12.573 12.267 1.00 78.81 122 GLN A C 1
ATOM 941 O O . GLN A 1 122 ? 8.842 -13.353 11.708 1.00 78.81 122 GLN A O 1
ATOM 946 N N . ASP A 1 123 ? 6.764 -12.801 12.341 1.00 75.62 123 ASP A N 1
ATOM 947 C CA . ASP A 1 123 ? 6.135 -14.072 11.950 1.00 75.62 123 ASP A CA 1
ATOM 948 C C . ASP A 1 123 ? 5.760 -14.139 10.455 1.00 75.62 123 ASP A C 1
ATOM 950 O O . ASP A 1 123 ? 4.932 -14.960 10.057 1.00 75.62 123 ASP A O 1
ATOM 954 N N . SER A 1 124 ? 6.352 -13.295 9.597 1.00 69.00 124 SER A N 1
ATOM 955 C CA . SER A 1 124 ? 6.171 -13.457 8.146 1.00 69.00 124 SER A CA 1
ATOM 956 C C . SER A 1 124 ? 6.972 -14.647 7.647 1.00 69.00 124 SER A C 1
ATOM 958 O O . SER A 1 124 ? 8.156 -14.763 7.978 1.00 69.00 124 SER A O 1
ATOM 960 N N . PRO A 1 125 ? 6.401 -15.481 6.765 1.00 64.62 125 PRO A N 1
ATOM 961 C CA . PRO A 1 125 ? 7.228 -16.362 5.966 1.00 64.62 125 PRO A CA 1
ATOM 962 C C . PRO A 1 125 ? 8.165 -15.517 5.090 1.00 64.62 125 PRO A C 1
ATOM 964 O O . PRO A 1 125 ? 7.822 -14.428 4.627 1.00 64.62 125 PRO A O 1
ATOM 967 N N . SER A 1 126 ? 9.373 -16.022 4.856 1.00 56.62 126 SER A N 1
ATOM 968 C CA . SER A 1 126 ? 10.360 -15.362 3.994 1.00 56.62 126 SER A CA 1
ATOM 969 C C . SER A 1 126 ? 9.975 -15.372 2.506 1.00 56.62 126 SER A C 1
ATOM 971 O O . SER A 1 126 ? 10.620 -14.685 1.712 1.00 56.62 126 SER A O 1
ATOM 973 N N . THR A 1 127 ? 8.935 -16.124 2.134 1.00 52.06 127 THR A N 1
ATOM 974 C CA . THR A 1 127 ? 8.374 -16.261 0.783 1.00 52.06 127 THR A CA 1
ATOM 975 C C . THR A 1 127 ? 6.847 -16.373 0.847 1.00 52.06 127 THR A C 1
ATOM 977 O O . THR A 1 127 ? 6.318 -16.874 1.841 1.00 52.06 127 THR A O 1
ATOM 980 N N . VAL A 1 128 ? 6.157 -15.929 -0.210 1.00 53.03 128 VAL A N 1
ATOM 981 C CA . VAL A 1 128 ? 4.739 -16.257 -0.465 1.00 53.03 128 VAL A CA 1
ATOM 982 C C . VAL A 1 128 ? 4.599 -17.640 -1.086 1.00 53.03 128 VAL A C 1
ATOM 984 O O . VAL A 1 128 ? 5.546 -18.052 -1.796 1.00 53.03 128 VAL A O 1
#

Secondary structure (DSSP, 8-state):
-THHHHHHHHHHHHHTTSS-HHHHHHHHHH--TTSSS--HHHHHHHHHHHHHH-S--TT-TTSPP-----TT------S-TT---TTHHHHHHHHHT-HHHHHHTTPPS----SS-TT-------S--

Radius of gyration: 19.64 Å; chains: 1; bounding box: 50×29×49 Å

InterPro domains:
  IPR001563 Peptidase S10, serine carboxypeptidase [PF00450] (6-122)
  IPR001563 Peptidase S10, serine carboxypeptidase [PTHR11802] (7-125)
  IPR029058 Alpha/Beta hydrolase fold [G3DSA:3.40.50.1820] (1-77)
  IPR029058 Alpha/Beta hydrolase fold [SSF53474] (7-122)